Protein AF-A0A2H3DAD9-F1 (afdb_monomer_lite)

Radius of gyration: 34.27 Å; chains: 1; bounding box: 71×20×84 Å

Sequence (157 aa):
MPHNCSRCGATCAGVPSVRPAPDPEIEVLLCTNLPPSETQEAFFRETRRTGKPRLAELETRIADAQAKLDVLLQERDSLIWNLQRCTDVLNPVRRLPSDVLCEIFAHSMTGPENSYSYVGGTKMRSAIISVPCQWKLGKVSMNWRHTALTYPRMWSM

Organism: Armillaria gallica (NCBI:txid47427)

Secondary structure (DSSP, 8-state):
--EE-TTT--EE----SSPPPPPHHHHHHHHH-PPPPHHHHHHHHHHHHHHHHHHHHHHHHHHHHHHHHHHHHHHHHHHHHHHHHHHHHH-GGGG--HHHHHHHHHHHHSSTTTT-----SSSS--------HHHHHTTS-HHHHHHHHT-GGGT--

Foldseek 3Di:
DFDQDPVPRDRPPDDPPDDPPPDVVVVVCVVPVDDDDPVVVVVVVVCVVVVVVVVVVVVVVVVVVVVVVVVVVVVVVVVVVVVVVVCLVPPCVVVDDLVNLLVVLVVCQPDPVQQPFDPDDDDDDPDRPRDGVLVVQLVSDVSSVVSSVVRVVNVPD

pLDDT: mean 79.2, std 17.24, range [37.12, 98.5]

Structure (mmCIF, N/CA/C/O backbone):
data_AF-A0A2H3DAD9-F1
#
_entry.id   AF-A0A2H3DAD9-F1
#
loop_
_atom_site.group_PDB
_atom_site.id
_atom_site.type_symbol
_atom_site.label_atom_id
_atom_site.label_alt_id
_atom_site.label_comp_id
_atom_site.label_asym_id
_atom_site.label_entity_id
_atom_site.label_seq_id
_atom_site.pdbx_PDB_ins_code
_atom_site.Cartn_x
_atom_site.Cartn_y
_atom_site.Cartn_z
_atom_site.occupancy
_atom_site.B_iso_or_equiv
_atom_site.auth_seq_id
_atom_site.auth_comp_id
_atom_site.auth_asym_id
_atom_site.auth_atom_id
_atom_site.pdbx_PDB_model_num
ATOM 1 N N . MET A 1 1 ? -28.437 10.915 10.475 1.00 37.12 1 MET A N 1
ATOM 2 C CA . MET A 1 1 ? -28.117 10.976 9.034 1.00 37.12 1 MET A CA 1
ATOM 3 C C . MET A 1 1 ? -26.733 10.369 8.837 1.00 37.12 1 MET A C 1
ATOM 5 O O . MET A 1 1 ? -25.798 10.875 9.453 1.00 37.12 1 MET A O 1
ATOM 9 N N . PRO A 1 2 ? -26.593 9.252 8.103 1.00 49.62 2 PRO A N 1
ATOM 10 C CA . PRO A 1 2 ? -25.281 8.715 7.749 1.00 49.62 2 PRO A CA 1
ATOM 11 C C . PRO A 1 2 ? -24.520 9.752 6.913 1.00 49.62 2 PRO A C 1
ATOM 13 O O . PRO A 1 2 ? -25.094 10.345 6.003 1.00 49.62 2 PRO A O 1
ATOM 16 N N . HIS A 1 3 ? -23.259 10.009 7.251 1.00 56.91 3 HIS A N 1
ATOM 17 C CA . HIS A 1 3 ? -22.404 10.927 6.503 1.00 56.91 3 HIS A CA 1
ATOM 18 C C . HIS A 1 3 ? -21.357 10.122 5.737 1.00 56.91 3 HIS A C 1
ATOM 20 O O . HIS A 1 3 ? -20.720 9.218 6.282 1.00 56.91 3 HIS A O 1
ATOM 26 N N . ASN A 1 4 ? -21.185 10.444 4.459 1.00 59.03 4 ASN A N 1
ATOM 27 C CA . ASN A 1 4 ? -20.114 9.862 3.666 1.00 59.03 4 ASN A CA 1
ATOM 28 C C . ASN A 1 4 ? -18.799 10.544 4.037 1.00 59.03 4 ASN A C 1
ATOM 30 O O . ASN A 1 4 ? -18.712 11.771 4.089 1.00 59.03 4 ASN A O 1
ATOM 34 N N . CYS A 1 5 ? -17.770 9.742 4.301 1.00 61.62 5 CYS A N 1
ATOM 35 C CA . CYS A 1 5 ? -16.432 10.257 4.539 1.00 61.62 5 CYS A CA 1
ATOM 36 C C . CYS A 1 5 ? -15.894 10.908 3.263 1.00 61.62 5 CYS A C 1
ATOM 38 O O . CYS A 1 5 ? -15.732 10.241 2.242 1.00 61.62 5 CYS A O 1
ATOM 40 N N . SER A 1 6 ? -15.536 12.188 3.332 1.00 70.44 6 SER A N 1
ATOM 41 C CA . SER A 1 6 ? -14.966 12.949 2.213 1.00 70.44 6 SER A CA 1
ATOM 42 C C . SER A 1 6 ? -13.584 12.457 1.762 1.00 70.44 6 SER A C 1
ATOM 44 O O . SER A 1 6 ? -13.099 12.885 0.721 1.00 70.44 6 SER A O 1
ATOM 46 N N . ARG A 1 7 ? -12.951 11.540 2.511 1.00 63.03 7 ARG A N 1
ATOM 47 C CA . ARG A 1 7 ? -11.639 10.963 2.182 1.00 63.03 7 ARG A CA 1
ATOM 48 C C . ARG A 1 7 ? -11.706 9.592 1.505 1.00 63.03 7 ARG A C 1
ATOM 50 O O . ARG A 1 7 ? -10.827 9.286 0.711 1.00 63.03 7 ARG A O 1
ATOM 57 N N . CYS A 1 8 ? -12.701 8.761 1.822 1.00 68.44 8 CYS A N 1
ATOM 58 C CA . CYS A 1 8 ? -12.787 7.392 1.290 1.00 68.44 8 CYS A CA 1
ATOM 59 C C . CYS A 1 8 ? -14.165 7.000 0.736 1.00 68.44 8 CYS A C 1
ATOM 61 O O . CYS A 1 8 ? -14.333 5.868 0.299 1.00 68.44 8 CYS A O 1
ATOM 63 N N . GLY A 1 9 ? -15.163 7.890 0.769 1.00 63.00 9 GLY A N 1
ATOM 64 C CA . GLY A 1 9 ? -16.507 7.643 0.230 1.00 63.00 9 GLY A CA 1
ATOM 65 C C . GLY A 1 9 ? -17.343 6.620 1.006 1.00 63.00 9 GLY A C 1
ATOM 66 O O . GLY A 1 9 ? -18.533 6.483 0.737 1.00 63.00 9 GLY A O 1
ATOM 67 N N . ALA A 1 10 ? -16.758 5.931 1.989 1.00 62.22 10 ALA A N 1
ATOM 68 C CA . ALA A 1 10 ? -17.473 4.988 2.832 1.00 62.22 10 ALA A CA 1
ATOM 69 C C . ALA A 1 10 ? -18.533 5.711 3.671 1.00 62.22 10 ALA A C 1
ATOM 71 O O . ALA A 1 10 ? -18.294 6.800 4.211 1.00 62.22 10 ALA A O 1
ATOM 72 N N . THR A 1 11 ? -19.695 5.075 3.812 1.00 59.97 11 THR A N 1
ATOM 73 C CA . THR A 1 11 ? -20.728 5.488 4.755 1.00 59.97 11 THR A CA 1
ATOM 74 C C . THR A 1 11 ? -20.190 5.258 6.161 1.00 59.97 11 THR A C 1
ATOM 76 O O . THR A 1 11 ? -20.254 4.158 6.710 1.00 59.97 11 THR A O 1
ATOM 79 N N . CYS A 1 12 ? -19.595 6.292 6.745 1.00 54.72 12 CYS A N 1
ATOM 80 C CA . CYS A 1 12 ? -19.189 6.249 8.132 1.00 54.72 12 CYS A CA 1
ATOM 81 C C . CYS A 1 12 ? -20.469 6.360 8.957 1.00 54.72 12 CYS A C 1
ATOM 83 O O . CYS A 1 12 ? -21.019 7.444 9.149 1.00 54.72 12 CYS A O 1
ATOM 85 N N . ALA A 1 13 ? -20.978 5.222 9.435 1.00 52.72 13 ALA A N 1
ATOM 86 C CA . ALA A 1 13 ? -21.865 5.228 10.588 1.00 52.72 13 ALA A CA 1
ATOM 87 C C . ALA A 1 13 ? -21.091 5.945 11.695 1.00 52.72 13 ALA A C 1
ATOM 89 O O . ALA A 1 13 ? -20.073 5.417 12.144 1.00 52.72 13 ALA A O 1
ATOM 90 N N . GLY A 1 14 ? -21.497 7.187 11.988 1.00 50.66 14 GLY A N 1
ATOM 91 C CA . GLY A 1 14 ? -20.712 8.177 12.716 1.00 50.66 14 GLY A CA 1
ATOM 92 C C . GLY A 1 14 ? -19.950 7.562 13.868 1.00 50.66 14 GLY A C 1
ATOM 93 O O . GLY A 1 14 ? -20.540 7.222 14.887 1.00 50.66 14 GLY A O 1
ATOM 94 N N . VAL A 1 15 ? -18.646 7.384 13.671 1.00 50.56 15 VAL A N 1
ATOM 95 C CA . VAL A 1 15 ? -17.742 6.967 14.730 1.00 50.56 15 VAL A CA 1
ATOM 96 C C . VAL A 1 15 ? -17.384 8.261 15.443 1.00 50.56 15 VAL A C 1
ATOM 98 O O . VAL A 1 15 ? -16.720 9.105 14.834 1.00 50.56 15 VAL A O 1
ATOM 101 N N . PRO A 1 16 ? -17.844 8.491 16.683 1.00 50.19 16 PRO A N 1
ATOM 102 C CA . PRO A 1 16 ? -17.370 9.629 17.443 1.00 50.19 16 PRO A CA 1
ATOM 103 C C . PRO A 1 16 ? -15.857 9.453 17.599 1.00 50.19 16 PRO A C 1
ATOM 105 O O . PRO A 1 16 ? -15.396 8.502 18.222 1.00 50.19 16 PRO A O 1
ATOM 108 N N . SER A 1 17 ? -15.078 10.354 16.997 1.00 52.66 17 SER A N 1
ATOM 109 C CA . SER A 1 17 ? -13.608 10.383 17.096 1.00 52.66 17 SER A CA 1
ATOM 110 C C . SER A 1 17 ? -13.118 10.720 18.511 1.00 52.66 17 SER A C 1
ATOM 112 O O . SER A 1 17 ? -11.916 10.763 18.770 1.00 52.66 17 SER A O 1
ATOM 114 N N . VAL A 1 18 ? -14.042 11.000 19.425 1.00 55.03 18 VAL A N 1
ATOM 115 C CA . VAL A 1 18 ? -13.760 11.332 20.810 1.00 55.03 18 VAL A CA 1
ATOM 116 C C . VAL A 1 18 ? -13.782 10.026 21.585 1.00 55.03 18 VAL A C 1
ATOM 118 O O . VAL A 1 18 ? -14.830 9.388 21.681 1.00 55.03 18 VAL A O 1
ATOM 121 N N . ARG A 1 19 ? -12.628 9.623 22.131 1.00 54.72 19 ARG A N 1
ATOM 122 C CA . ARG A 1 19 ? -12.604 8.645 23.223 1.00 54.72 19 ARG A CA 1
ATOM 123 C C . ARG A 1 19 ? -13.565 9.182 24.285 1.00 54.72 19 ARG A C 1
ATOM 125 O O . ARG A 1 19 ? -13.297 10.278 24.782 1.00 54.72 19 ARG A O 1
ATOM 132 N N . PRO A 1 20 ? -14.673 8.495 24.609 1.00 59.62 20 PRO A N 1
ATOM 133 C CA . PRO A 1 20 ? -15.440 8.873 25.781 1.00 59.62 20 PRO A CA 1
ATOM 134 C C . PRO A 1 20 ? -14.454 8.892 26.946 1.00 59.62 20 PRO A C 1
ATOM 136 O O . PRO A 1 20 ? -13.650 7.962 27.073 1.00 59.62 20 PRO A O 1
ATOM 139 N N . ALA A 1 21 ? -14.441 9.975 27.723 1.00 56.34 21 ALA A N 1
ATOM 140 C CA . ALA A 1 21 ? -13.659 9.987 28.948 1.00 56.34 21 ALA A CA 1
ATOM 141 C C . ALA A 1 21 ? -14.055 8.749 29.776 1.00 56.34 21 ALA A C 1
ATOM 143 O O . ALA A 1 21 ? -15.235 8.374 29.741 1.00 56.34 21 ALA A O 1
ATOM 144 N N . PRO A 1 22 ? -13.101 8.093 30.465 1.00 65.00 22 PRO A N 1
ATOM 145 C CA . PRO A 1 22 ? -13.442 7.069 31.440 1.00 65.00 22 PRO A CA 1
ATOM 146 C C . PRO A 1 22 ? -14.527 7.619 32.359 1.00 65.00 22 PRO A C 1
ATOM 148 O O . PRO A 1 22 ? -14.486 8.802 32.709 1.00 65.00 22 PRO A O 1
ATOM 151 N N . ASP A 1 23 ? -15.512 6.788 32.687 1.00 75.94 23 ASP A N 1
ATOM 152 C CA . ASP A 1 23 ? -16.573 7.207 33.590 1.00 75.94 23 ASP A CA 1
ATOM 153 C C . ASP A 1 23 ? -15.918 7.683 34.901 1.00 75.94 23 ASP A C 1
ATOM 155 O O . ASP A 1 23 ? -15.222 6.887 35.544 1.00 75.94 23 ASP A O 1
ATOM 159 N N . PRO A 1 24 ? -16.065 8.967 35.281 1.00 77.44 24 PRO A N 1
ATOM 160 C CA . PRO A 1 24 ? -15.402 9.511 36.461 1.00 77.44 24 PRO A CA 1
ATOM 161 C C . PRO A 1 24 ? -15.778 8.742 37.734 1.00 77.44 24 PRO A C 1
ATOM 163 O O . PRO A 1 24 ? -15.003 8.718 38.686 1.00 77.44 24 PRO A O 1
ATOM 166 N N . GLU A 1 25 ? -16.928 8.068 37.743 1.00 81.06 25 GLU A N 1
ATOM 167 C CA . GLU A 1 25 ? -17.377 7.235 38.852 1.00 81.06 25 GLU A CA 1
ATOM 168 C C . GLU A 1 25 ? -16.561 5.934 38.978 1.00 81.06 25 GLU A C 1
ATOM 170 O O . GLU A 1 25 ? -16.241 5.506 40.089 1.00 81.06 25 GLU A O 1
ATOM 175 N N . ILE A 1 26 ? -16.134 5.346 37.852 1.00 85.44 26 ILE A N 1
ATOM 176 C CA . ILE A 1 26 ? -15.233 4.180 37.840 1.00 85.44 26 ILE A CA 1
ATOM 177 C C . ILE A 1 26 ? -13.866 4.571 38.404 1.00 85.44 26 ILE A C 1
ATOM 179 O O . ILE A 1 26 ? -13.325 3.859 39.249 1.00 85.44 26 ILE A O 1
ATOM 183 N N . GLU A 1 27 ? -13.319 5.709 37.978 1.00 86.94 27 GLU A N 1
ATOM 184 C CA . GLU A 1 27 ? -12.002 6.179 38.427 1.00 86.94 27 GLU A CA 1
ATOM 185 C C . GLU A 1 27 ? -11.963 6.426 39.945 1.00 86.94 27 GLU A C 1
ATOM 187 O O . GLU A 1 27 ? -11.005 6.045 40.623 1.00 86.94 27 GLU A O 1
ATOM 192 N N . VAL A 1 28 ? -13.034 6.987 40.518 1.00 88.19 28 VAL A N 1
ATOM 193 C CA . VAL A 1 28 ? -13.148 7.204 41.972 1.00 88.19 28 VAL A CA 1
ATOM 194 C C . VAL A 1 28 ? -13.184 5.879 42.740 1.00 88.19 28 VAL A C 1
ATOM 196 O O . VAL A 1 28 ? -12.501 5.736 43.760 1.00 88.19 28 VAL A O 1
ATOM 199 N N . LEU A 1 29 ? -13.940 4.887 42.263 1.00 90.62 29 LEU A N 1
ATOM 200 C CA . LEU A 1 29 ? -13.992 3.564 42.896 1.00 90.62 29 LEU A CA 1
ATOM 201 C C . LEU A 1 29 ? -12.634 2.850 42.835 1.00 90.62 29 LEU A C 1
ATOM 203 O O . LEU A 1 29 ? -12.199 2.270 43.832 1.00 90.62 29 LEU A O 1
ATOM 207 N N . LEU A 1 30 ? -11.918 2.965 41.711 1.00 90.00 30 LEU A N 1
ATOM 208 C CA . LEU A 1 30 ? -10.566 2.417 41.558 1.00 90.00 30 LEU A CA 1
ATOM 209 C C . LEU A 1 30 ? -9.555 3.057 42.523 1.00 90.00 30 LEU A C 1
ATOM 211 O O . LEU A 1 30 ? -8.641 2.377 42.987 1.00 90.00 30 LEU A O 1
ATOM 215 N N . CYS A 1 31 ? -9.730 4.334 42.872 1.00 90.25 31 CYS A N 1
ATOM 216 C CA . CYS A 1 31 ? -8.858 5.032 43.822 1.00 90.25 31 CYS A CA 1
ATOM 217 C C . CYS A 1 31 ? -9.185 4.745 45.297 1.00 90.25 31 CYS A C 1
ATOM 219 O O . CYS A 1 31 ? -8.319 4.891 46.158 1.00 90.25 31 CYS A O 1
ATOM 221 N N . THR A 1 32 ? -10.428 4.373 45.611 1.00 91.06 32 THR A N 1
ATOM 222 C CA . THR A 1 32 ? -10.912 4.249 46.999 1.00 91.06 32 THR A CA 1
ATOM 223 C C . THR A 1 32 ? -10.995 2.809 47.500 1.00 91.06 32 THR A C 1
ATOM 225 O O . THR A 1 32 ? -11.073 2.605 48.709 1.00 91.06 32 THR A O 1
ATOM 228 N N . ASN A 1 33 ? -10.957 1.811 46.606 1.00 86.38 33 ASN A N 1
ATOM 229 C CA . ASN A 1 33 ? -11.194 0.391 46.918 1.00 86.38 33 ASN A CA 1
ATOM 230 C C . ASN A 1 33 ? -12.534 0.118 47.636 1.00 86.38 33 ASN A C 1
ATOM 232 O O . ASN A 1 33 ? -12.713 -0.942 48.238 1.00 86.38 33 ASN A O 1
ATOM 236 N N . LEU A 1 34 ? -13.485 1.054 47.585 1.00 93.06 34 LEU A N 1
ATOM 237 C CA . LEU A 1 34 ? -14.832 0.838 48.102 1.00 93.06 34 LEU A CA 1
ATOM 238 C C . LEU A 1 34 ? -15.621 -0.055 47.135 1.00 93.06 34 LEU A C 1
ATOM 240 O O . LEU A 1 34 ? -15.440 0.051 45.918 1.00 93.06 34 LEU A O 1
ATOM 244 N N . PRO A 1 35 ? -16.506 -0.933 47.642 1.00 90.75 35 PRO A N 1
ATOM 245 C CA . PRO A 1 35 ? -17.405 -1.668 46.769 1.00 90.75 35 PRO A CA 1
ATOM 246 C C . PRO A 1 35 ? -18.373 -0.695 46.073 1.00 90.75 35 PRO A C 1
ATOM 248 O O . PRO A 1 35 ? -18.797 0.287 46.692 1.00 90.75 35 PRO A O 1
ATOM 251 N N . PRO A 1 36 ? -18.750 -0.958 44.810 1.00 92.56 36 PRO A N 1
ATOM 252 C CA . PRO A 1 36 ? -19.795 -0.192 44.147 1.00 92.56 36 PRO A CA 1
ATOM 253 C C . PRO A 1 36 ? -21.140 -0.382 44.859 1.00 92.56 36 PRO A C 1
ATOM 255 O O . PRO A 1 36 ? -21.414 -1.438 45.433 1.00 92.56 36 PRO A O 1
ATOM 258 N N . SER A 1 37 ? -22.001 0.629 44.785 1.00 92.44 37 SER A N 1
ATOM 259 C CA . SER A 1 37 ? -23.409 0.495 45.158 1.00 92.44 37 SER A CA 1
ATOM 260 C C . SER A 1 37 ? -24.149 -0.438 44.188 1.00 92.44 37 SER A C 1
ATOM 262 O O . SER A 1 37 ? -23.694 -0.681 43.070 1.00 92.44 37 SER A O 1
ATOM 264 N N . GLU A 1 38 ? -25.335 -0.923 44.567 1.00 94.00 38 GLU A N 1
ATOM 265 C CA . GLU A 1 38 ? -26.149 -1.782 43.689 1.00 94.00 38 GLU A CA 1
ATOM 266 C C . GLU A 1 38 ? -26.491 -1.110 42.347 1.00 94.00 38 GLU A C 1
ATOM 268 O O . GLU A 1 38 ? -26.505 -1.760 41.300 1.00 94.00 38 GLU A O 1
ATOM 273 N N . THR A 1 39 ? -26.729 0.206 42.353 1.00 87.81 39 THR A N 1
ATOM 274 C CA . THR A 1 39 ? -27.029 0.973 41.137 1.00 87.81 39 THR A CA 1
ATOM 275 C C . THR A 1 39 ? -25.805 1.107 40.233 1.00 87.81 39 THR A C 1
ATOM 277 O O . THR A 1 39 ? -25.918 0.899 39.023 1.00 87.81 39 THR A O 1
ATOM 280 N N . GLN A 1 40 ? -24.634 1.385 40.814 1.00 89.94 40 GLN A N 1
ATOM 281 C CA . GLN A 1 40 ? -23.356 1.420 40.099 1.00 89.94 40 GLN A CA 1
ATOM 282 C C . GLN A 1 40 ? -23.031 0.046 39.508 1.00 89.94 40 GLN A C 1
ATOM 284 O O . GLN A 1 40 ? -22.684 -0.073 38.334 1.00 89.94 40 GLN A O 1
ATOM 289 N N . GLU A 1 41 ? -23.214 -1.019 40.286 1.00 92.12 41 GLU A N 1
ATOM 290 C CA . GLU A 1 41 ? -22.962 -2.379 39.831 1.00 92.12 41 GLU A CA 1
ATOM 291 C C . GLU A 1 41 ? -23.870 -2.767 38.653 1.00 92.12 41 GLU A C 1
ATOM 293 O O . GLU A 1 41 ? -23.389 -3.316 37.654 1.00 92.12 41 GLU A O 1
ATOM 298 N N . ALA A 1 42 ? -25.166 -2.448 38.725 1.00 89.88 42 ALA A N 1
ATOM 299 C CA . ALA A 1 42 ? -26.105 -2.677 37.629 1.00 89.88 42 ALA A CA 1
ATOM 300 C C . ALA A 1 42 ? -25.691 -1.914 36.358 1.00 89.88 42 ALA A C 1
ATOM 302 O O . ALA A 1 42 ? -25.653 -2.498 35.269 1.00 89.88 42 ALA A O 1
ATOM 303 N N . PHE A 1 43 ? -25.304 -0.644 36.498 1.00 87.62 43 PHE A N 1
ATOM 304 C CA . PHE A 1 43 ? -24.824 0.180 35.390 1.00 87.62 43 PHE A CA 1
ATOM 305 C C . PHE A 1 43 ? -23.535 -0.375 34.757 1.00 87.62 43 PHE A C 1
ATOM 307 O O . PHE A 1 43 ? -23.451 -0.514 33.533 1.00 87.62 43 PHE A O 1
ATOM 314 N N . PHE A 1 44 ? -22.543 -0.774 35.559 1.00 89.12 44 PHE A N 1
ATOM 315 C CA . PHE A 1 44 ? -21.295 -1.353 35.050 1.00 89.12 44 PHE A CA 1
ATOM 316 C C . PHE A 1 44 ? -21.522 -2.700 34.362 1.00 89.12 44 PHE A C 1
ATOM 318 O O . PHE A 1 44 ? -20.911 -2.989 33.327 1.00 89.12 44 PHE A O 1
ATOM 325 N N . ARG A 1 45 ? -22.428 -3.531 34.894 1.00 91.44 45 ARG A N 1
ATOM 326 C CA . ARG A 1 45 ? -22.812 -4.800 34.261 1.00 91.44 45 ARG A CA 1
ATOM 327 C C . ARG A 1 45 ? -23.456 -4.567 32.899 1.00 91.44 45 ARG A C 1
ATOM 329 O O . ARG A 1 45 ? -23.086 -5.260 31.948 1.00 91.44 45 ARG A O 1
ATOM 336 N N . GLU A 1 46 ? -24.345 -3.585 32.786 1.00 88.25 46 GLU A N 1
ATOM 337 C CA . GLU A 1 46 ? -25.002 -3.234 31.526 1.00 88.25 46 GLU A CA 1
ATOM 338 C C . GLU A 1 46 ? -24.024 -2.632 30.507 1.00 88.25 46 GLU A C 1
ATOM 340 O O . GLU A 1 46 ? -23.988 -3.053 29.347 1.00 88.25 46 GLU A O 1
ATOM 345 N N . THR A 1 47 ? -23.145 -1.731 30.949 1.00 87.75 47 THR A N 1
ATOM 346 C CA . THR A 1 47 ? -22.063 -1.175 30.122 1.00 87.75 47 THR A CA 1
ATOM 347 C C . THR A 1 47 ? -21.160 -2.285 29.582 1.00 87.75 47 THR A C 1
ATOM 349 O O . THR A 1 47 ? -20.859 -2.333 28.389 1.00 87.75 47 THR A O 1
ATOM 352 N N . ARG A 1 48 ? -20.783 -3.258 30.419 1.00 89.38 48 ARG A N 1
ATOM 353 C CA . ARG A 1 48 ? -19.981 -4.411 29.984 1.00 89.38 48 ARG A CA 1
ATOM 354 C C . ARG A 1 48 ? -20.742 -5.320 29.016 1.00 89.38 48 ARG A C 1
ATOM 356 O O . ARG A 1 48 ? -20.141 -5.850 28.079 1.00 89.38 48 ARG A O 1
ATOM 363 N N . ARG A 1 49 ? -22.045 -5.525 29.238 1.00 90.38 49 ARG A N 1
ATOM 364 C CA . ARG A 1 49 ? -22.909 -6.354 28.382 1.00 90.38 49 ARG A CA 1
ATOM 365 C C . ARG A 1 49 ? -23.046 -5.756 26.984 1.00 90.38 49 ARG A C 1
ATOM 367 O O . ARG A 1 49 ? -22.925 -6.483 26.004 1.00 90.38 49 ARG A O 1
ATOM 374 N N . THR A 1 50 ? -23.260 -4.447 26.896 1.00 86.81 50 THR A N 1
ATOM 375 C CA . THR A 1 50 ? -23.451 -3.722 25.628 1.00 86.81 50 THR A CA 1
ATOM 376 C C . THR A 1 50 ? -22.135 -3.378 24.929 1.00 86.81 50 THR A C 1
ATOM 378 O O . THR A 1 50 ? -22.085 -3.339 23.700 1.00 86.81 50 THR A O 1
ATOM 381 N N . GLY A 1 51 ? -21.051 -3.180 25.683 1.00 86.56 51 GLY A N 1
ATOM 382 C CA . GLY A 1 51 ? -19.732 -2.855 25.144 1.00 86.56 51 GLY A CA 1
ATOM 383 C C . GLY A 1 51 ? -19.072 -4.014 24.396 1.00 86.56 51 GLY A C 1
ATOM 384 O O . GLY A 1 51 ? -18.481 -3.797 23.342 1.00 86.56 51 GLY A O 1
ATOM 385 N N . LYS A 1 52 ? -19.211 -5.254 24.888 1.00 88.38 52 LYS A N 1
ATOM 386 C CA . LYS A 1 52 ? -18.572 -6.435 24.274 1.00 88.38 52 LYS A CA 1
ATOM 387 C C . LYS A 1 52 ? -18.972 -6.658 22.802 1.00 88.38 52 LYS A C 1
ATOM 389 O O . L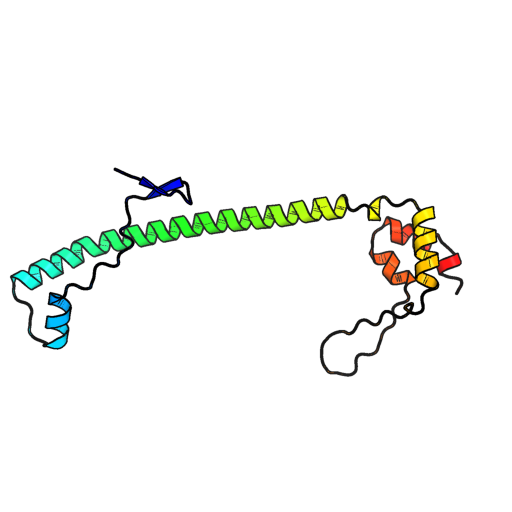YS A 1 52 ? -18.067 -6.787 21.980 1.00 88.38 52 LYS A O 1
ATOM 394 N N . PRO A 1 53 ? -20.268 -6.665 22.428 1.00 89.19 53 PRO A N 1
ATOM 395 C CA . PRO A 1 53 ? -20.671 -6.790 21.027 1.00 89.19 53 PRO A CA 1
ATOM 396 C C . PRO A 1 53 ? -20.172 -5.636 20.155 1.00 89.19 53 PRO A C 1
ATOM 398 O O . PRO A 1 53 ? -19.697 -5.873 19.049 1.00 89.19 53 PRO A O 1
ATOM 401 N N . ARG A 1 54 ? -20.220 -4.395 20.664 1.00 88.00 54 ARG A N 1
ATOM 402 C CA . ARG A 1 54 ? -19.741 -3.216 19.921 1.00 88.00 54 ARG A CA 1
ATOM 403 C C . ARG A 1 54 ? -18.236 -3.283 19.660 1.00 88.00 54 ARG A C 1
ATOM 405 O O . ARG A 1 54 ? -17.801 -2.908 18.578 1.00 88.00 54 ARG A O 1
ATOM 412 N N . LEU A 1 55 ? -17.448 -3.778 20.618 1.00 89.19 55 LEU A N 1
ATOM 413 C CA . LEU A 1 55 ? -16.015 -4.004 20.422 1.00 89.19 55 LEU A CA 1
ATOM 414 C C . LEU A 1 55 ? -15.763 -5.056 19.334 1.00 89.19 55 LEU A C 1
ATOM 416 O O . LEU A 1 55 ? -14.970 -4.810 18.435 1.00 89.19 55 LEU A O 1
ATOM 420 N N . ALA A 1 56 ? -16.474 -6.185 19.366 1.00 91.75 56 ALA A N 1
ATOM 421 C CA . ALA A 1 56 ? -16.337 -7.226 18.344 1.00 91.75 56 ALA A CA 1
ATOM 422 C C . ALA A 1 56 ? -16.719 -6.728 16.935 1.00 91.75 56 ALA A C 1
ATOM 424 O O . ALA A 1 56 ? -16.049 -7.049 15.952 1.00 91.75 56 ALA A O 1
ATOM 425 N N . GLU A 1 57 ? -17.765 -5.904 16.833 1.00 88.31 57 GLU A N 1
ATOM 426 C CA . GLU A 1 57 ? -18.152 -5.249 15.580 1.00 88.31 57 GLU A CA 1
ATOM 427 C C . GLU A 1 57 ? -17.049 -4.304 15.074 1.00 88.31 57 GLU A C 1
ATOM 429 O O . GLU A 1 57 ? -16.725 -4.309 13.886 1.00 88.31 57 GLU A O 1
ATOM 434 N N . LEU A 1 58 ? -16.443 -3.512 15.967 1.00 89.88 58 LEU A N 1
ATOM 435 C CA . LEU A 1 58 ? -15.335 -2.623 15.614 1.00 89.88 58 LEU A CA 1
ATOM 436 C C . LEU A 1 58 ? -14.114 -3.401 15.121 1.00 89.88 58 LEU A C 1
ATOM 438 O O . LEU A 1 58 ? -13.577 -3.046 14.076 1.00 89.88 58 LEU A O 1
ATOM 442 N N . GLU A 1 59 ? -13.717 -4.469 15.810 1.00 95.25 59 GLU A N 1
ATOM 4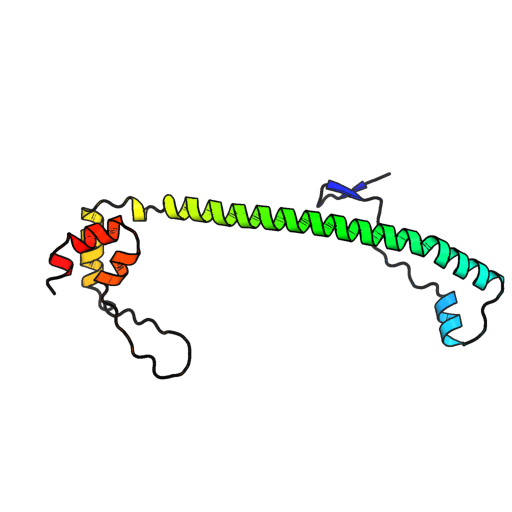43 C CA . GLU A 1 59 ? -12.602 -5.326 15.385 1.00 95.25 59 GLU A CA 1
ATOM 444 C C . GLU A 1 59 ? -12.862 -5.958 14.011 1.00 95.25 59 GLU A C 1
ATOM 446 O O . GLU A 1 59 ? -11.987 -5.954 13.147 1.00 95.25 59 GLU A O 1
ATOM 451 N N . THR A 1 60 ? -14.094 -6.407 13.751 1.00 93.62 60 THR A N 1
ATOM 452 C CA . THR A 1 60 ? -14.485 -6.940 12.433 1.00 93.62 60 THR A CA 1
ATOM 453 C C . THR A 1 60 ? -14.340 -5.876 11.344 1.00 93.62 60 THR A C 1
ATOM 455 O O . THR A 1 60 ? -13.733 -6.112 10.303 1.00 93.62 60 THR A O 1
ATOM 458 N N . ARG A 1 61 ? -14.834 -4.659 11.600 1.00 91.44 61 ARG A N 1
ATOM 459 C CA . ARG A 1 61 ? -14.719 -3.538 10.655 1.00 91.44 61 ARG A CA 1
ATOM 460 C C . ARG A 1 61 ? -13.269 -3.114 10.421 1.00 91.44 61 ARG A C 1
ATOM 462 O O . ARG A 1 61 ? -12.944 -2.685 9.314 1.00 91.44 61 ARG A O 1
ATOM 469 N N . ILE A 1 62 ? -12.418 -3.196 11.445 1.00 93.44 62 ILE A N 1
ATOM 470 C CA . ILE A 1 62 ? -10.979 -2.935 11.330 1.00 93.44 62 ILE A CA 1
ATOM 471 C C . ILE A 1 62 ? -10.335 -3.991 10.431 1.00 93.44 62 ILE A C 1
ATOM 473 O O . ILE A 1 62 ? -9.651 -3.616 9.479 1.00 93.44 62 ILE A O 1
ATOM 477 N N . ALA A 1 63 ? -10.605 -5.275 10.674 1.00 95.12 63 ALA A N 1
ATOM 478 C CA . ALA A 1 63 ? -10.081 -6.370 9.863 1.00 95.12 63 ALA A CA 1
ATOM 479 C C . ALA A 1 63 ? -10.506 -6.248 8.388 1.00 95.12 63 ALA A C 1
ATOM 481 O O . ALA A 1 63 ? -9.668 -6.330 7.490 1.00 95.12 63 ALA A O 1
ATOM 482 N N . ASP A 1 64 ? -11.780 -5.944 8.125 1.00 92.00 64 ASP A N 1
ATOM 483 C CA . ASP A 1 64 ? -12.289 -5.728 6.765 1.00 92.00 64 ASP A CA 1
ATOM 484 C C . ASP A 1 64 ? -11.608 -4.543 6.065 1.00 92.00 64 ASP A C 1
ATOM 486 O O . ASP A 1 64 ? -11.318 -4.588 4.866 1.00 92.00 64 ASP A O 1
ATOM 490 N N . ALA A 1 65 ? -11.370 -3.449 6.796 1.00 92.69 65 ALA A N 1
ATOM 491 C CA . ALA A 1 65 ? -10.694 -2.275 6.257 1.00 92.69 65 ALA A CA 1
ATOM 492 C C . ALA A 1 65 ? -9.214 -2.555 5.957 1.00 92.69 65 ALA A C 1
ATOM 494 O O . ALA A 1 65 ? -8.714 -2.100 4.928 1.00 92.69 65 ALA A O 1
ATOM 495 N N . GLN A 1 66 ? -8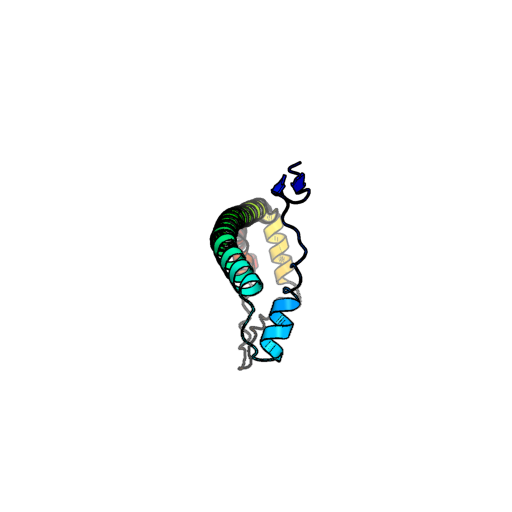.536 -3.317 6.818 1.00 96.88 66 GLN A N 1
ATOM 496 C CA . GLN A 1 66 ? -7.155 -3.757 6.607 1.00 96.88 66 GLN A CA 1
ATOM 497 C C . GLN A 1 66 ? -7.047 -4.659 5.375 1.00 96.88 66 GLN A C 1
ATOM 499 O O . GLN A 1 66 ? -6.251 -4.368 4.490 1.00 96.88 66 GLN A O 1
ATOM 504 N N . ALA A 1 67 ? -7.925 -5.655 5.238 1.00 95.00 67 ALA A N 1
ATOM 505 C CA . ALA A 1 67 ? -7.934 -6.538 4.072 1.00 95.00 67 ALA A CA 1
ATOM 506 C C . ALA A 1 67 ? -8.136 -5.766 2.755 1.00 95.00 67 ALA A C 1
ATOM 508 O O . ALA A 1 67 ? -7.448 -6.012 1.764 1.00 95.00 67 ALA A O 1
ATOM 509 N N . LYS A 1 68 ? -9.048 -4.784 2.739 1.00 95.44 68 LYS A N 1
ATOM 510 C CA . LYS A 1 68 ? -9.244 -3.905 1.573 1.00 95.44 68 LYS A CA 1
ATOM 511 C C . LYS A 1 68 ? -8.012 -3.054 1.277 1.00 95.44 68 LYS A C 1
ATOM 513 O O . LYS A 1 68 ? -7.678 -2.859 0.111 1.00 95.44 68 LYS A O 1
ATOM 518 N N . LEU A 1 69 ? -7.358 -2.531 2.313 1.00 97.06 69 LEU A N 1
ATOM 519 C CA . LEU A 1 69 ? -6.131 -1.759 2.155 1.00 97.06 69 LEU A CA 1
ATOM 520 C C . LEU A 1 69 ? -5.018 -2.618 1.544 1.00 97.06 69 LEU A C 1
ATOM 522 O O . LEU A 1 69 ? -4.373 -2.165 0.604 1.00 97.06 69 LEU A O 1
ATOM 526 N N . ASP A 1 70 ? -4.841 -3.850 2.015 1.00 97.56 70 ASP A N 1
ATOM 527 C CA . ASP A 1 70 ? -3.802 -4.759 1.523 1.00 97.56 70 ASP A CA 1
ATOM 528 C C . ASP A 1 70 ? -3.974 -5.080 0.032 1.00 97.56 70 ASP A C 1
ATOM 530 O O . ASP A 1 70 ? -3.008 -5.004 -0.730 1.00 97.56 70 ASP A O 1
ATOM 534 N N . VAL A 1 71 ? -5.211 -5.336 -0.414 1.00 97.44 71 VAL A N 1
ATOM 535 C CA . VAL A 1 71 ? -5.520 -5.538 -1.843 1.00 97.44 71 VAL A CA 1
ATOM 536 C C . VAL A 1 71 ? -5.141 -4.305 -2.668 1.00 97.44 71 VAL A C 1
ATOM 538 O O . VAL A 1 71 ? -4.453 -4.425 -3.681 1.00 97.44 71 VAL A O 1
ATOM 541 N N . LEU A 1 72 ? -5.522 -3.106 -2.218 1.00 98.06 72 LEU A N 1
ATOM 542 C CA . LEU A 1 72 ? -5.201 -1.860 -2.925 1.00 98.06 72 LEU A CA 1
ATOM 543 C C . LEU A 1 72 ? -3.691 -1.585 -2.977 1.00 98.06 72 LEU A C 1
ATOM 545 O O . LEU A 1 72 ? -3.188 -1.072 -3.978 1.00 98.06 72 LEU A O 1
ATOM 549 N N . LEU A 1 73 ? -2.953 -1.918 -1.915 1.00 98.38 73 LEU A N 1
ATOM 550 C CA . LEU A 1 73 ? -1.494 -1.805 -1.894 1.00 98.38 73 LEU A CA 1
ATOM 551 C C . LEU A 1 73 ? -0.856 -2.759 -2.910 1.00 98.38 73 LEU A C 1
ATOM 553 O O . LEU A 1 73 ? 0.016 -2.339 -3.671 1.00 98.38 73 LEU A O 1
ATOM 557 N N . GLN A 1 74 ? -1.333 -4.003 -2.984 1.00 98.31 74 GLN A N 1
ATOM 558 C CA . GLN A 1 74 ? -0.853 -4.982 -3.957 1.00 98.31 74 GLN A CA 1
ATOM 559 C C . GLN A 1 74 ? -1.137 -4.550 -5.405 1.00 98.31 74 GLN A C 1
ATOM 561 O O . GLN A 1 74 ? -0.265 -4.673 -6.274 1.00 98.31 74 GLN A O 1
ATOM 566 N N . GLU A 1 75 ? -2.331 -4.020 -5.677 1.00 98.31 75 GLU A N 1
ATOM 567 C CA . GLU A 1 75 ? -2.687 -3.477 -6.992 1.00 98.31 75 GLU A CA 1
ATOM 568 C C . GLU A 1 75 ? -1.796 -2.291 -7.371 1.00 98.31 75 GLU A C 1
ATOM 570 O O . GLU A 1 75 ? -1.242 -2.258 -8.475 1.00 98.31 75 GLU A O 1
ATOM 575 N N . ARG A 1 76 ? -1.592 -1.345 -6.445 1.00 98.44 76 ARG A N 1
ATOM 576 C CA . ARG A 1 76 ? -0.689 -0.204 -6.640 1.00 98.44 76 ARG A CA 1
ATOM 577 C C . ARG A 1 76 ? 0.719 -0.672 -6.995 1.00 98.44 76 ARG A C 1
ATOM 579 O O . ARG A 1 76 ? 1.293 -0.179 -7.964 1.00 98.44 76 ARG A O 1
ATOM 586 N N . ASP A 1 77 ? 1.275 -1.605 -6.232 1.00 98.44 77 ASP A N 1
ATOM 587 C CA . ASP A 1 77 ? 2.652 -2.066 -6.426 1.00 98.44 77 ASP A CA 1
ATOM 588 C C . ASP A 1 77 ? 2.809 -2.794 -7.768 1.00 98.44 77 ASP A C 1
ATOM 590 O O . ASP A 1 77 ? 3.779 -2.572 -8.498 1.00 98.44 77 ASP A O 1
ATOM 594 N N . SER A 1 78 ? 1.799 -3.578 -8.154 1.00 98.31 78 SER A N 1
ATOM 595 C CA . SER A 1 78 ? 1.737 -4.233 -9.465 1.00 98.31 78 SER A CA 1
ATOM 596 C C . SER A 1 78 ? 1.683 -3.219 -10.614 1.00 98.31 78 SER A C 1
ATOM 598 O O . SER A 1 78 ? 2.363 -3.383 -11.630 1.00 98.31 78 SER A O 1
ATOM 600 N N . LEU A 1 79 ? 0.907 -2.142 -10.461 1.00 98.50 79 LEU A N 1
ATOM 601 C CA . LEU A 1 79 ? 0.826 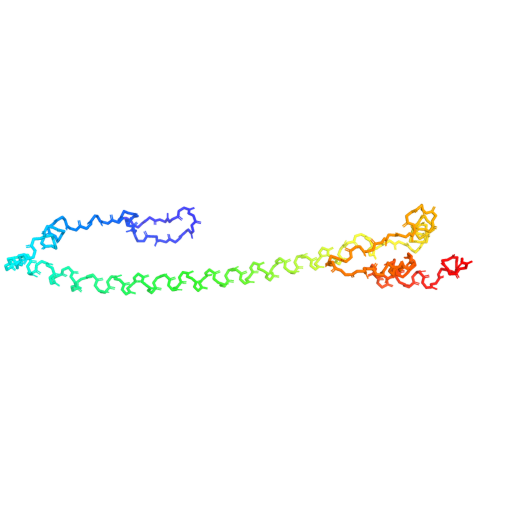-1.065 -11.449 1.00 98.50 79 LEU A CA 1
ATOM 602 C C . LEU A 1 79 ? 2.139 -0.292 -11.566 1.00 98.50 79 LEU A C 1
ATOM 604 O O . LEU A 1 79 ? 2.605 -0.073 -12.683 1.00 98.50 79 LEU A O 1
ATOM 608 N N . ILE A 1 80 ? 2.764 0.074 -10.444 1.00 98.31 80 ILE A N 1
ATOM 609 C CA . ILE A 1 80 ? 4.077 0.736 -10.434 1.00 98.31 80 ILE A CA 1
ATOM 610 C C . ILE A 1 80 ? 5.099 -0.121 -11.184 1.00 98.31 80 ILE A C 1
ATOM 612 O O . ILE A 1 80 ? 5.803 0.381 -12.062 1.00 98.31 80 ILE A O 1
ATOM 616 N N . TRP A 1 81 ? 5.141 -1.423 -10.893 1.00 97.69 81 TRP A N 1
ATOM 617 C CA . TRP A 1 81 ? 6.043 -2.352 -11.565 1.00 97.69 81 TRP A CA 1
ATOM 618 C C . TRP A 1 81 ? 5.794 -2.411 -13.080 1.00 97.69 81 TRP A C 1
ATOM 620 O O . TRP A 1 81 ? 6.733 -2.295 -13.871 1.00 97.69 81 TRP A O 1
ATOM 630 N N . ASN A 1 82 ? 4.534 -2.527 -13.509 1.00 98.06 82 ASN A N 1
ATOM 631 C CA . ASN A 1 82 ? 4.176 -2.566 -14.930 1.00 98.06 82 ASN A CA 1
ATOM 632 C C . ASN A 1 82 ? 4.515 -1.260 -15.661 1.00 98.06 82 ASN A C 1
ATOM 634 O O . ASN A 1 82 ? 5.066 -1.292 -16.765 1.00 98.06 82 ASN A O 1
ATOM 638 N N . LEU A 1 83 ? 4.224 -0.112 -15.047 1.00 97.94 83 LEU A N 1
ATOM 639 C CA . LEU A 1 83 ? 4.537 1.200 -15.611 1.00 97.94 83 LEU A CA 1
ATOM 640 C C . LEU A 1 83 ? 6.045 1.401 -15.750 1.00 97.94 83 LEU A C 1
ATOM 642 O O . LEU A 1 83 ? 6.499 1.867 -16.796 1.00 97.94 83 LEU A O 1
ATOM 646 N N . GLN A 1 84 ? 6.833 0.987 -14.754 1.00 96.88 84 GLN A N 1
ATOM 647 C CA . GLN A 1 84 ? 8.289 1.049 -14.846 1.00 96.88 84 GLN A CA 1
ATOM 648 C C . GLN A 1 84 ? 8.803 0.225 -16.030 1.00 96.88 84 GLN A C 1
ATOM 650 O O . GLN A 1 84 ? 9.627 0.704 -16.802 1.00 96.88 84 GLN A O 1
ATOM 655 N N . ARG A 1 85 ? 8.263 -0.977 -16.252 1.00 94.50 85 ARG A N 1
ATOM 656 C CA . ARG A 1 85 ? 8.651 -1.807 -17.404 1.00 94.50 85 ARG A CA 1
ATOM 657 C C . ARG A 1 85 ? 8.285 -1.182 -18.740 1.00 94.50 85 ARG A C 1
ATOM 659 O O . ARG A 1 85 ? 9.065 -1.283 -19.686 1.00 94.50 85 ARG A O 1
ATOM 666 N N . CYS A 1 86 ? 7.120 -0.545 -18.829 1.00 95.75 86 CYS A N 1
ATOM 667 C CA . CYS A 1 86 ? 6.737 0.197 -20.027 1.00 95.75 86 CYS A CA 1
ATOM 668 C C . CYS A 1 86 ? 7.733 1.332 -20.287 1.00 95.75 86 CYS A C 1
ATOM 670 O O . CYS A 1 86 ? 8.241 1.449 -21.401 1.00 95.75 86 CYS A O 1
ATOM 672 N N . THR A 1 87 ? 8.090 2.096 -19.252 1.00 93.12 87 THR A N 1
ATOM 673 C CA . THR A 1 87 ? 9.117 3.146 -19.322 1.00 93.12 87 THR A CA 1
ATOM 674 C C . THR A 1 87 ? 10.470 2.588 -19.768 1.00 93.12 87 THR A C 1
ATOM 676 O O . THR A 1 87 ? 11.093 3.138 -20.675 1.00 93.12 87 THR A O 1
ATOM 679 N N . ASP A 1 88 ? 10.906 1.458 -19.209 1.00 88.69 88 ASP A N 1
ATOM 680 C CA . ASP A 1 88 ? 12.174 0.817 -19.568 1.00 88.69 88 ASP A CA 1
ATOM 681 C C . ASP A 1 88 ? 12.195 0.359 -21.034 1.00 88.69 88 ASP A C 1
ATOM 683 O O . ASP A 1 88 ? 13.226 0.446 -21.703 1.00 88.69 88 ASP A O 1
ATOM 687 N N . VAL A 1 89 ? 11.066 -0.144 -21.548 1.00 89.19 89 VAL A N 1
ATOM 688 C CA . VAL A 1 89 ? 10.923 -0.568 -22.950 1.00 89.19 89 VAL A CA 1
ATOM 689 C C . VAL A 1 89 ? 10.880 0.617 -23.903 1.00 89.19 89 VAL A C 1
ATOM 691 O O . VAL A 1 89 ? 11.521 0.565 -24.953 1.00 89.19 89 VAL A O 1
ATOM 694 N N . LEU A 1 90 ? 10.178 1.681 -23.527 1.00 90.25 90 LEU A N 1
ATOM 695 C CA . LEU A 1 90 ? 10.061 2.906 -24.314 1.00 90.25 90 LEU A CA 1
ATOM 696 C C . LEU A 1 90 ? 11.281 3.826 -24.180 1.00 90.25 90 LEU A C 1
ATOM 698 O O . LEU A 1 90 ? 11.323 4.874 -24.824 1.00 90.25 90 LEU A O 1
ATOM 702 N N . ASN A 1 91 ? 12.278 3.436 -23.382 1.00 87.94 91 ASN A N 1
ATOM 703 C CA . ASN A 1 91 ? 13.471 4.232 -23.159 1.00 87.94 91 ASN A CA 1
ATOM 704 C C . ASN A 1 91 ? 14.175 4.544 -24.501 1.00 87.94 91 ASN A C 1
ATOM 706 O O . ASN A 1 91 ? 14.531 3.613 -25.237 1.00 87.94 91 ASN A O 1
ATOM 710 N N . PRO A 1 92 ? 14.415 5.830 -24.827 1.00 85.12 92 PRO A N 1
ATOM 711 C CA . PRO A 1 92 ? 14.970 6.246 -26.117 1.00 85.12 92 PRO A CA 1
ATOM 712 C C . PRO A 1 92 ? 16.332 5.613 -26.422 1.00 85.12 92 PRO A C 1
ATOM 714 O O . PRO A 1 92 ? 16.631 5.350 -27.586 1.00 85.12 92 PRO A O 1
ATOM 717 N N . VAL A 1 93 ? 17.118 5.263 -25.396 1.00 86.38 93 VAL A N 1
ATOM 718 C CA . VAL A 1 93 ? 18.407 4.562 -25.540 1.00 86.38 93 VAL A CA 1
ATOM 719 C C . VAL A 1 93 ? 18.289 3.244 -26.317 1.00 86.38 93 VAL A C 1
ATOM 721 O O . VAL A 1 93 ? 19.253 2.819 -26.958 1.00 86.38 93 VAL A O 1
ATOM 724 N N . ARG A 1 94 ? 17.113 2.599 -26.303 1.00 84.31 94 ARG A N 1
ATOM 725 C CA . ARG A 1 94 ? 16.847 1.352 -27.041 1.00 84.31 94 ARG A CA 1
ATOM 726 C C . ARG A 1 94 ? 16.591 1.561 -28.534 1.00 84.31 94 ARG A C 1
ATOM 728 O O . ARG A 1 94 ? 16.631 0.585 -29.276 1.00 84.31 94 ARG A O 1
ATOM 735 N N . ARG A 1 95 ? 16.331 2.797 -28.971 1.00 85.25 95 ARG A N 1
ATOM 736 C CA . ARG A 1 95 ? 15.999 3.149 -30.365 1.00 85.25 95 ARG A CA 1
ATOM 737 C C . ARG A 1 95 ? 17.123 3.909 -31.068 1.00 85.25 95 ARG A C 1
ATOM 739 O O . ARG A 1 95 ? 16.927 4.363 -32.189 1.00 85.25 95 ARG A O 1
ATOM 746 N N . LEU A 1 96 ? 18.276 4.058 -30.416 1.00 90.00 96 LEU A N 1
ATOM 747 C CA . LEU A 1 96 ? 19.432 4.718 -31.009 1.00 90.00 96 LEU A CA 1
ATOM 748 C C . LEU A 1 96 ? 19.966 3.901 -32.202 1.00 90.00 96 LEU A C 1
ATOM 750 O O . LEU A 1 96 ? 20.218 2.700 -32.044 1.00 90.00 96 LEU A O 1
ATOM 754 N N . PRO A 1 97 ? 20.147 4.540 -33.370 1.00 91.06 97 PRO A N 1
ATOM 755 C CA . PRO A 1 97 ? 20.837 3.958 -34.515 1.00 91.06 97 PRO A CA 1
ATOM 756 C C . PRO A 1 97 ? 22.273 3.522 -34.188 1.00 91.06 97 PRO A C 1
ATOM 758 O O . PRO A 1 97 ? 22.911 4.058 -33.281 1.00 91.06 97 PRO A O 1
ATOM 761 N N . SER A 1 98 ? 22.794 2.533 -34.918 1.00 89.12 98 SER A N 1
ATOM 762 C CA . SER A 1 98 ? 24.116 1.952 -34.647 1.00 89.12 98 SER A CA 1
ATOM 763 C C . SER A 1 98 ? 25.269 2.938 -34.834 1.00 89.12 98 SER A C 1
ATOM 765 O O . SER A 1 98 ? 26.233 2.879 -34.083 1.00 89.12 98 SER A O 1
ATOM 767 N N . ASP A 1 99 ? 25.172 3.848 -35.798 1.00 90.81 99 ASP A N 1
ATOM 768 C CA . ASP A 1 99 ? 26.124 4.941 -36.023 1.00 90.81 99 ASP A CA 1
ATOM 769 C C . ASP A 1 99 ? 26.177 5.897 -34.823 1.00 90.81 99 ASP A C 1
ATOM 771 O O . ASP A 1 99 ? 27.257 6.155 -34.297 1.00 90.81 99 ASP A O 1
ATOM 775 N N . VAL A 1 100 ? 25.019 6.316 -34.300 1.00 92.31 100 VAL A N 1
ATOM 776 C CA . VAL A 1 100 ? 24.942 7.143 -33.081 1.00 92.31 100 VAL A CA 1
ATOM 777 C C . VAL A 1 100 ? 25.547 6.414 -31.877 1.00 92.31 100 VAL A C 1
ATOM 779 O O . VAL A 1 100 ? 26.256 7.015 -31.072 1.00 92.31 100 VAL A O 1
ATOM 782 N N . LEU A 1 101 ? 25.312 5.104 -31.755 1.00 91.06 101 LEU A N 1
ATOM 783 C CA . LEU A 1 101 ? 25.936 4.283 -30.714 1.00 91.06 101 LEU A CA 1
ATOM 784 C C . LEU A 1 101 ? 27.459 4.211 -30.863 1.00 91.06 101 LEU A C 1
ATOM 786 O O . LEU A 1 101 ? 28.162 4.338 -29.864 1.00 91.06 101 LEU A O 1
ATOM 790 N N . CYS A 1 102 ? 27.975 4.050 -32.083 1.00 89.81 102 CYS A N 1
ATOM 791 C CA . CYS A 1 102 ? 29.413 4.054 -32.353 1.00 89.81 102 CYS A CA 1
ATOM 792 C C . CYS A 1 102 ? 30.074 5.389 -31.973 1.00 89.81 102 CYS A C 1
ATOM 794 O O . CYS A 1 102 ? 31.164 5.371 -31.398 1.00 89.81 102 CYS A O 1
ATOM 796 N N . GLU A 1 103 ? 29.413 6.523 -32.222 1.00 90.75 103 GLU A N 1
ATOM 797 C CA . GLU A 1 103 ? 29.893 7.844 -31.789 1.00 90.75 103 GLU A CA 1
ATOM 798 C C . GLU A 1 103 ? 29.906 7.968 -30.259 1.00 90.75 103 GLU A C 1
ATOM 800 O O . GLU A 1 103 ? 30.916 8.355 -29.668 1.00 90.75 103 GLU A O 1
ATOM 805 N N . ILE A 1 104 ? 28.831 7.540 -29.582 1.00 88.25 104 ILE A N 1
ATOM 806 C CA . ILE A 1 104 ? 28.785 7.481 -28.109 1.00 88.25 104 ILE A CA 1
ATOM 807 C C . ILE A 1 104 ? 29.940 6.630 -27.571 1.00 88.25 104 ILE A C 1
ATOM 809 O O . ILE A 1 104 ? 30.603 7.016 -26.606 1.00 88.25 104 ILE A O 1
ATOM 813 N N . PHE A 1 105 ? 30.204 5.480 -28.191 1.00 88.31 105 PHE A N 1
ATOM 814 C CA . PHE A 1 105 ? 31.297 4.594 -27.809 1.00 88.31 105 PHE A CA 1
ATOM 815 C C . PHE A 1 105 ? 32.662 5.254 -27.994 1.00 88.31 105 PHE A C 1
ATOM 817 O O . PHE A 1 105 ? 33.484 5.182 -27.085 1.00 88.31 105 PHE A O 1
ATOM 824 N N . ALA A 1 106 ? 32.893 5.921 -29.128 1.00 85.75 106 ALA A N 1
ATOM 825 C CA . ALA A 1 106 ? 34.132 6.643 -29.399 1.00 85.75 106 ALA A CA 1
ATOM 826 C C . ALA A 1 106 ? 34.394 7.725 -28.340 1.00 85.75 106 ALA A C 1
ATOM 828 O O . ALA A 1 106 ? 35.468 7.742 -27.743 1.00 85.75 106 ALA A O 1
ATOM 829 N N . HIS A 1 107 ? 33.391 8.544 -28.018 1.00 82.94 107 HIS A N 1
ATOM 830 C CA . HIS A 1 107 ? 33.506 9.566 -26.975 1.00 82.94 107 HIS A CA 1
ATOM 831 C C . HIS A 1 107 ? 33.719 8.976 -25.574 1.00 82.94 107 HIS A C 1
ATOM 833 O O . HIS A 1 107 ? 34.523 9.491 -24.795 1.00 82.94 107 HIS A O 1
ATOM 839 N N . SER A 1 108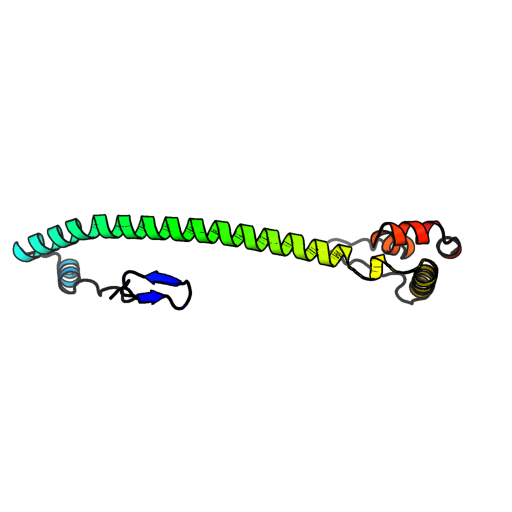 ? 33.050 7.861 -25.266 1.00 78.38 108 SER A N 1
ATOM 840 C CA . SER A 1 108 ? 33.179 7.150 -23.983 1.00 78.38 108 SER A CA 1
ATOM 841 C C . SER A 1 108 ? 34.546 6.482 -23.786 1.00 78.38 108 SER A C 1
ATOM 843 O O . SER A 1 108 ? 34.849 6.026 -22.687 1.00 78.38 108 SER A O 1
ATOM 845 N N . MET A 1 109 ? 35.346 6.376 -24.849 1.00 75.12 109 MET A N 1
ATOM 846 C CA . MET A 1 109 ? 36.700 5.818 -24.840 1.00 75.12 109 MET A CA 1
ATOM 847 C C . MET A 1 109 ? 37.795 6.890 -24.777 1.00 75.12 109 MET A C 1
ATOM 849 O O . MET A 1 109 ? 38.953 6.556 -24.545 1.00 75.12 109 MET A O 1
ATOM 853 N N . THR A 1 110 ? 37.466 8.169 -24.969 1.00 69.19 110 THR A N 1
ATOM 854 C CA . THR A 1 110 ? 38.440 9.278 -24.983 1.00 69.19 110 THR A CA 1
ATOM 855 C C . THR A 1 110 ? 38.455 10.112 -23.698 1.00 69.19 110 THR A C 1
ATOM 857 O O . THR A 1 110 ? 39.210 11.077 -23.603 1.00 69.19 110 THR A O 1
ATOM 860 N N . GLY A 1 111 ? 37.614 9.784 -22.714 1.00 60.72 111 GLY A N 1
ATOM 861 C CA . GLY A 1 111 ? 37.475 10.571 -21.491 1.00 60.72 111 GLY A CA 1
ATOM 862 C C . GLY A 1 111 ? 38.590 10.306 -20.465 1.00 60.72 111 GLY A C 1
ATOM 863 O O . GLY A 1 111 ? 39.042 9.170 -20.324 1.00 60.72 111 GLY A O 1
ATOM 864 N N . PRO A 1 112 ? 38.993 11.305 -19.656 1.00 55.12 112 PRO A N 1
ATOM 865 C CA . PRO A 1 112 ? 39.891 11.088 -18.512 1.00 55.12 112 PRO A CA 1
ATOM 866 C C . PRO A 1 112 ? 39.297 10.131 -17.451 1.00 55.12 112 PRO A C 1
ATOM 868 O O . PRO A 1 112 ? 40.021 9.632 -16.594 1.00 55.12 112 PRO A O 1
ATOM 871 N N . GLU A 1 113 ? 37.994 9.833 -17.540 1.00 52.75 113 GLU A N 1
ATOM 872 C CA . GLU A 1 113 ? 37.218 8.940 -16.668 1.00 52.75 113 GLU A CA 1
ATOM 873 C C . GLU A 1 113 ? 37.025 7.516 -17.234 1.00 52.75 113 GLU A C 1
ATOM 875 O O . GLU A 1 113 ? 36.145 6.771 -16.797 1.00 52.75 113 GLU A O 1
ATOM 880 N N . ASN A 1 114 ? 37.871 7.067 -18.170 1.00 51.81 114 ASN A N 1
ATOM 881 C CA . ASN A 1 114 ? 37.870 5.674 -18.655 1.00 51.81 114 ASN A CA 1
ATOM 882 C C . ASN A 1 114 ? 38.056 4.622 -17.528 1.00 51.81 114 ASN A C 1
ATOM 884 O O . ASN A 1 114 ? 37.880 3.422 -17.751 1.00 51.81 114 ASN A O 1
ATOM 888 N N . SER A 1 115 ? 38.360 5.069 -16.305 1.00 50.66 115 SER A N 1
ATOM 889 C CA . SER A 1 115 ? 38.386 4.309 -15.058 1.00 50.66 115 SER A CA 1
ATOM 890 C C . SER A 1 115 ? 37.317 4.774 -14.050 1.00 50.66 115 SER A C 1
ATOM 892 O O . SER A 1 115 ? 37.634 5.102 -12.911 1.00 50.66 115 SER A O 1
ATOM 894 N N . TYR A 1 116 ? 36.021 4.762 -14.394 1.00 50.91 116 TYR A N 1
ATOM 895 C CA . TYR A 1 116 ? 34.988 4.870 -13.347 1.00 50.91 116 TYR A CA 1
ATOM 896 C C . TYR A 1 116 ? 35.115 3.692 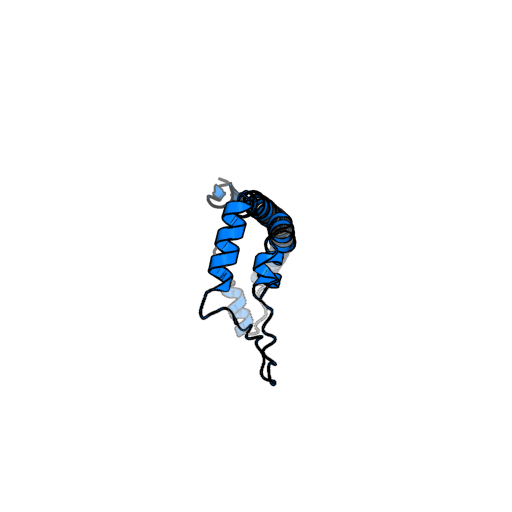-12.366 1.00 50.91 116 TYR A C 1
ATOM 898 O O . TYR A 1 116 ? 34.733 2.554 -12.681 1.00 50.91 116 TYR A O 1
ATOM 906 N N . SER A 1 117 ? 35.693 3.971 -11.200 1.00 47.84 117 SER A N 1
ATOM 907 C CA . SER A 1 117 ? 35.890 3.051 -10.090 1.00 47.84 117 SER A CA 1
ATOM 908 C C . SER A 1 117 ? 34.557 2.824 -9.379 1.00 47.84 117 SER A C 1
ATOM 910 O O . SER A 1 117 ? 33.864 3.755 -8.977 1.00 47.84 117 SER A O 1
ATOM 912 N N . TYR A 1 118 ? 34.164 1.559 -9.235 1.00 45.19 118 TYR A N 1
ATOM 913 C CA . TYR A 1 118 ? 33.042 1.204 -8.375 1.00 45.19 118 TYR A CA 1
ATOM 914 C C . TYR A 1 118 ? 33.555 1.172 -6.933 1.00 45.19 118 TYR A C 1
ATOM 916 O O . TYR A 1 118 ? 34.274 0.248 -6.551 1.00 45.19 118 TYR A O 1
ATOM 924 N N . VAL A 1 119 ? 33.219 2.180 -6.127 1.00 45.38 119 VAL A N 1
ATOM 925 C CA . VAL A 1 119 ? 33.457 2.120 -4.680 1.00 45.38 119 VAL A CA 1
ATOM 926 C C . VAL A 1 119 ? 32.351 1.259 -4.073 1.00 45.38 119 VAL A C 1
ATOM 928 O O . VAL A 1 119 ? 31.298 1.747 -3.672 1.00 45.38 119 VAL A O 1
ATOM 931 N N . GLY A 1 120 ? 32.580 -0.055 -4.053 1.00 43.50 120 GLY A N 1
ATOM 932 C CA . GLY A 1 120 ? 31.761 -0.987 -3.288 1.00 43.50 120 GLY A CA 1
ATOM 933 C C . GLY A 1 120 ? 31.900 -0.662 -1.804 1.00 43.50 120 GLY A C 1
ATOM 934 O O . GLY A 1 120 ? 32.975 -0.813 -1.225 1.00 43.50 120 GLY A O 1
ATOM 935 N N . GLY A 1 121 ? 30.826 -0.165 -1.196 1.00 47.81 121 GLY A N 1
ATOM 936 C CA . GLY A 1 121 ? 30.791 0.142 0.225 1.00 47.81 121 GLY A CA 1
ATOM 937 C C . GLY A 1 121 ? 30.951 -1.125 1.061 1.00 47.81 121 GLY A C 1
ATOM 938 O O . GLY A 1 121 ? 30.051 -1.951 1.113 1.00 47.81 121 GLY A O 1
ATOM 939 N N . THR A 1 122 ? 32.104 -1.282 1.705 1.00 44.56 122 THR A N 1
ATOM 940 C CA . THR A 1 122 ? 32.303 -1.630 3.125 1.00 44.56 122 THR A CA 1
ATOM 941 C C . THR A 1 122 ? 33.793 -1.890 3.352 1.00 44.56 122 THR A C 1
ATOM 943 O O . THR A 1 122 ? 34.516 -2.376 2.489 1.00 44.56 122 THR A O 1
ATOM 946 N N . LYS A 1 123 ? 34.280 -1.446 4.509 1.00 48.94 123 LYS A N 1
ATOM 947 C CA . LYS A 1 123 ? 35.695 -1.327 4.874 1.00 48.94 123 LYS A CA 1
ATOM 948 C C . LYS A 1 123 ? 36.427 -2.681 4.863 1.00 48.94 123 LYS A C 1
ATOM 950 O O . LYS A 1 123 ? 36.488 -3.330 5.896 1.00 48.94 123 LYS A O 1
ATOM 955 N N . MET A 1 124 ? 37.030 -3.067 3.739 1.00 43.31 124 MET A N 1
ATOM 956 C CA . MET A 1 124 ? 38.164 -4.003 3.660 1.00 43.31 124 MET A CA 1
ATOM 957 C C . MET A 1 124 ? 38.725 -3.953 2.229 1.00 43.31 124 MET A C 1
ATOM 959 O O . MET A 1 124 ? 38.068 -4.425 1.313 1.00 43.31 124 MET A O 1
ATOM 963 N N . ARG A 1 125 ? 39.897 -3.324 2.031 1.00 45.31 125 ARG A N 1
ATOM 964 C CA . ARG A 1 125 ? 40.707 -3.295 0.784 1.00 45.31 125 ARG A CA 1
ATOM 965 C C . ARG A 1 125 ? 39.926 -3.608 -0.508 1.00 45.31 125 ARG A C 1
ATOM 967 O O . ARG A 1 125 ? 40.057 -4.689 -1.077 1.00 45.31 125 ARG A O 1
ATOM 974 N N . SER A 1 126 ? 39.134 -2.649 -0.979 1.00 44.31 126 SER A N 1
ATOM 975 C CA . SER A 1 126 ? 38.456 -2.739 -2.270 1.00 44.31 126 SER A CA 1
ATOM 976 C C . SER A 1 126 ? 39.500 -2.736 -3.389 1.00 44.31 126 SER A C 1
ATOM 978 O O . SER A 1 126 ? 40.042 -1.684 -3.732 1.00 44.31 126 SER A O 1
ATOM 980 N N . ALA A 1 127 ? 39.811 -3.908 -3.945 1.00 47.69 127 ALA A N 1
ATOM 981 C CA . ALA A 1 127 ? 40.519 -3.996 -5.213 1.00 47.69 127 ALA A CA 1
ATOM 982 C C . ALA A 1 127 ? 39.680 -3.250 -6.261 1.00 47.69 127 ALA A C 1
ATOM 984 O O . ALA A 1 127 ? 38.536 -3.622 -6.526 1.00 47.69 127 ALA A O 1
ATOM 985 N N . ILE A 1 128 ? 40.219 -2.161 -6.812 1.00 51.06 128 ILE A N 1
ATOM 986 C CA . ILE A 1 128 ? 39.566 -1.408 -7.882 1.00 51.06 128 ILE A CA 1
ATOM 987 C C . ILE A 1 128 ? 39.640 -2.283 -9.132 1.00 51.06 128 ILE A C 1
ATOM 989 O O . ILE A 1 128 ? 40.611 -2.240 -9.884 1.00 51.06 128 ILE A O 1
ATOM 993 N N . ILE A 1 129 ? 38.625 -3.118 -9.346 1.00 51.91 129 ILE A N 1
ATOM 994 C CA . ILE A 1 129 ? 38.453 -3.809 -10.620 1.00 51.91 129 ILE A CA 1
ATOM 995 C C . ILE A 1 129 ? 37.933 -2.754 -11.595 1.00 51.91 129 ILE A C 1
ATOM 997 O O . ILE A 1 129 ? 36.734 -2.475 -11.664 1.00 51.91 129 ILE A O 1
ATOM 1001 N N . SER A 1 130 ? 38.853 -2.110 -12.312 1.00 59.31 130 SER A N 1
ATOM 1002 C CA . SER A 1 130 ? 38.502 -1.239 -13.430 1.00 59.31 130 SER A CA 1
ATOM 1003 C C . SER A 1 130 ? 37.954 -2.119 -14.548 1.00 59.31 130 SER A C 1
ATOM 1005 O O . SER A 1 130 ? 38.707 -2.729 -15.301 1.00 59.31 130 SER A O 1
ATOM 1007 N N . VAL A 1 131 ? 36.628 -2.252 -14.616 1.00 64.19 131 VAL A N 1
ATOM 1008 C CA . VAL A 1 131 ? 35.973 -2.896 -15.756 1.00 64.19 131 VAL A CA 1
ATOM 1009 C C . VAL A 1 131 ? 36.077 -1.929 -16.939 1.00 64.19 131 VAL A C 1
ATOM 1011 O O . VAL A 1 131 ? 35.558 -0.809 -16.819 1.00 64.19 131 VAL A O 1
ATOM 1014 N N . PRO A 1 132 ? 36.711 -2.327 -18.059 1.00 72.12 132 PRO A N 1
ATOM 1015 C CA . PRO A 1 132 ? 36.839 -1.460 -19.223 1.00 72.12 132 PRO A CA 1
ATOM 1016 C C . PRO A 1 132 ? 35.477 -0.940 -19.697 1.00 72.12 132 PRO A C 1
ATOM 1018 O O . PRO A 1 132 ? 34.470 -1.657 -19.632 1.00 72.12 132 PRO A O 1
ATOM 1021 N N . CYS A 1 133 ? 35.427 0.307 -20.177 1.00 73.56 133 CYS A N 1
ATOM 1022 C CA . CYS A 1 133 ? 34.177 0.961 -20.581 1.00 73.56 133 CYS A CA 1
ATOM 1023 C C . CYS A 1 133 ? 33.407 0.163 -21.651 1.00 73.56 133 CYS A C 1
ATOM 1025 O O . CYS A 1 133 ? 32.177 0.130 -21.615 1.00 73.56 133 CYS A O 1
ATOM 1027 N N . GLN A 1 134 ? 34.118 -0.589 -22.499 1.00 74.56 134 GLN A N 1
ATOM 1028 C CA . GLN A 1 134 ? 33.565 -1.485 -23.524 1.00 74.56 134 GLN A CA 1
ATOM 1029 C C . GLN A 1 134 ? 32.549 -2.485 -22.937 1.00 74.56 134 GLN A C 1
ATOM 1031 O O . GLN A 1 134 ? 31.433 -2.645 -23.437 1.00 74.56 134 GLN A O 1
ATOM 1036 N N . TRP A 1 135 ? 32.889 -3.108 -21.803 1.00 76.94 135 TRP A N 1
ATOM 1037 C CA . TRP A 1 135 ? 32.032 -4.094 -21.137 1.00 76.94 135 TRP A CA 1
ATOM 1038 C C . TRP A 1 135 ? 30.845 -3.457 -20.412 1.00 76.94 135 TRP A C 1
ATOM 1040 O O . TRP A 1 135 ? 29.786 -4.081 -20.308 1.00 76.94 135 TRP A O 1
ATOM 1050 N N . LYS A 1 136 ? 30.997 -2.216 -19.931 1.00 80.00 136 LYS A N 1
ATOM 1051 C CA . LYS A 1 136 ? 29.921 -1.452 -19.276 1.00 80.00 136 LYS A CA 1
ATOM 1052 C C . LYS A 1 136 ? 28.848 -1.043 -20.288 1.00 80.00 136 LYS A C 1
ATOM 1054 O O . LYS A 1 136 ? 27.662 -1.249 -20.039 1.00 80.00 136 LYS A O 1
ATOM 1059 N N . LEU A 1 137 ? 29.258 -0.558 -21.461 1.00 83.50 137 LEU A N 1
ATOM 1060 C CA . LEU A 1 137 ? 28.354 -0.157 -22.546 1.00 83.50 137 LEU A CA 1
ATOM 1061 C C . LEU A 1 137 ? 27.511 -1.344 -23.051 1.00 83.50 137 LEU A C 1
ATOM 1063 O O . LEU A 1 137 ? 26.306 -1.217 -23.271 1.00 83.50 137 LEU A O 1
ATOM 1067 N N . GLY A 1 138 ? 28.095 -2.544 -23.103 1.00 84.25 138 GLY A N 1
ATOM 1068 C CA . GLY A 1 138 ? 27.380 -3.777 -23.447 1.00 84.25 138 GLY A CA 1
ATOM 1069 C C . GLY A 1 138 ? 26.324 -4.241 -22.427 1.00 84.25 138 GLY A C 1
ATOM 1070 O O . GLY A 1 138 ? 25.608 -5.213 -22.690 1.00 84.25 138 GLY A O 1
ATOM 1071 N N . LYS A 1 139 ? 26.190 -3.600 -21.256 1.00 85.06 139 LYS A N 1
ATOM 1072 C CA . LYS A 1 139 ? 25.148 -3.927 -20.260 1.00 85.06 139 LYS A CA 1
ATOM 1073 C C . LYS A 1 139 ? 23.850 -3.136 -20.447 1.00 85.06 139 LYS A C 1
ATOM 1075 O O . LYS A 1 139 ? 22.838 -3.551 -19.894 1.00 85.06 139 LYS A O 1
ATOM 1080 N N . VAL A 1 140 ? 23.851 -2.075 -21.258 1.00 85.69 140 VAL A N 1
ATOM 1081 C CA . VAL A 1 140 ? 22.704 -1.160 -21.416 1.00 85.69 140 VAL A CA 1
ATOM 1082 C C . VAL A 1 140 ? 21.516 -1.822 -22.127 1.00 85.69 140 VAL A C 1
ATOM 1084 O O . VAL A 1 140 ? 20.385 -1.775 -21.648 1.00 85.69 140 VAL A O 1
ATOM 1087 N N . SER A 1 141 ? 21.750 -2.462 -23.274 1.00 86.56 141 SER A N 1
ATOM 1088 C CA . SER A 1 141 ? 20.723 -3.207 -24.016 1.00 86.56 141 SER A CA 1
ATOM 1089 C C . SER A 1 141 ? 21.354 -4.264 -24.924 1.00 86.56 141 SER A C 1
ATOM 1091 O O . SER A 1 141 ? 22.568 -4.277 -25.132 1.00 86.56 141 SER A O 1
ATOM 1093 N N . MET A 1 142 ? 20.534 -5.159 -25.484 1.00 87.12 142 MET A N 1
ATOM 1094 C CA . MET A 1 142 ? 21.011 -6.139 -26.466 1.00 87.12 142 MET A CA 1
ATOM 1095 C C . MET A 1 142 ? 21.543 -5.458 -27.736 1.00 87.12 142 MET A C 1
ATOM 1097 O O . MET A 1 142 ? 22.579 -5.876 -28.239 1.00 87.12 142 MET A O 1
ATOM 1101 N N . ASN A 1 143 ? 20.900 -4.373 -28.188 1.00 89.50 143 ASN A N 1
ATOM 1102 C CA . ASN A 1 143 ? 21.356 -3.590 -29.339 1.00 89.50 143 ASN A CA 1
ATOM 1103 C C . ASN A 1 143 ? 22.727 -2.947 -29.075 1.00 89.50 143 ASN A C 1
ATOM 1105 O O . ASN A 1 143 ? 23.641 -3.093 -29.873 1.00 89.50 143 ASN A O 1
ATOM 1109 N N . TRP A 1 144 ? 22.915 -2.326 -27.904 1.00 92.06 144 TRP A N 1
ATOM 1110 C CA . TRP A 1 144 ? 24.211 -1.751 -27.517 1.00 92.06 144 TRP A CA 1
ATOM 1111 C C . TRP A 1 144 ? 25.315 -2.804 -27.472 1.00 92.06 144 TRP A C 1
ATOM 1113 O O . TRP A 1 144 ? 26.415 -2.563 -27.955 1.00 92.06 144 TRP A O 1
ATOM 1123 N N . ARG A 1 145 ? 25.016 -3.986 -26.921 1.00 90.94 145 ARG A N 1
ATOM 1124 C CA . ARG A 1 145 ? 25.963 -5.103 -26.885 1.00 90.94 145 ARG A CA 1
ATOM 1125 C C . ARG A 1 145 ? 26.325 -5.586 -28.281 1.00 90.94 145 ARG A C 1
ATOM 1127 O O . ARG A 1 145 ? 27.501 -5.804 -28.540 1.00 90.94 145 ARG A O 1
ATOM 1134 N N . HIS A 1 146 ? 25.331 -5.753 -29.149 1.00 91.12 146 HIS A N 1
ATOM 1135 C CA . HIS A 1 146 ? 25.558 -6.141 -30.533 1.00 91.12 146 HIS A CA 1
ATOM 1136 C C . HIS A 1 146 ? 26.465 -5.121 -31.226 1.00 91.12 146 HIS A C 1
ATOM 1138 O O . HIS A 1 146 ? 27.543 -5.493 -31.676 1.00 91.12 146 HIS A O 1
ATOM 1144 N N . THR A 1 147 ? 26.102 -3.834 -31.198 1.00 91.38 147 THR A N 1
ATOM 1145 C CA . THR A 1 147 ? 26.893 -2.763 -31.818 1.00 91.38 147 THR A CA 1
ATOM 1146 C C . THR A 1 147 ? 28.314 -2.692 -31.260 1.00 91.38 147 THR A C 1
ATOM 1148 O O . THR A 1 147 ? 29.259 -2.551 -32.029 1.00 91.38 147 THR A O 1
ATOM 1151 N N . ALA A 1 148 ? 28.487 -2.840 -29.943 1.00 89.62 148 ALA A N 1
ATOM 1152 C CA . ALA A 1 148 ? 29.799 -2.842 -29.296 1.00 89.62 148 ALA A CA 1
ATOM 1153 C C . ALA A 1 148 ? 30.685 -3.993 -29.799 1.00 89.62 148 ALA A C 1
ATOM 1155 O O . ALA A 1 148 ? 31.846 -3.776 -30.136 1.00 89.62 148 ALA A O 1
ATOM 1156 N N . LEU A 1 149 ? 30.140 -5.210 -29.897 1.00 88.75 149 LEU A N 1
ATOM 1157 C CA . LEU A 1 149 ? 30.867 -6.377 -30.409 1.00 88.75 149 LEU A CA 1
ATOM 1158 C C . LEU A 1 149 ? 31.180 -6.260 -31.908 1.00 88.75 149 LEU A C 1
ATOM 1160 O O . LEU A 1 149 ? 32.220 -6.737 -32.350 1.00 88.75 149 LEU A O 1
ATOM 1164 N N . THR A 1 150 ? 30.314 -5.604 -32.684 1.00 89.44 150 THR A N 1
ATOM 1165 C CA . THR A 1 150 ? 30.507 -5.396 -34.127 1.00 89.44 150 THR A CA 1
ATOM 1166 C C . THR A 1 150 ? 31.311 -4.145 -34.476 1.00 89.44 150 THR A C 1
ATOM 1168 O O . THR A 1 150 ? 31.462 -3.856 -35.658 1.00 89.44 150 THR A O 1
ATOM 1171 N N . TYR A 1 151 ? 31.802 -3.382 -33.494 1.00 88.94 151 TYR A N 1
ATOM 1172 C CA . TYR A 1 151 ? 32.565 -2.150 -33.713 1.00 88.94 151 TYR A CA 1
ATOM 1173 C C . TYR A 1 151 ? 34.056 -2.377 -33.393 1.00 88.94 151 TYR A C 1
ATOM 1175 O O . TYR A 1 151 ? 34.471 -2.199 -32.248 1.00 88.94 151 TYR A O 1
ATOM 1183 N N . PRO A 1 152 ? 34.909 -2.753 -34.374 1.00 84.31 152 PRO A N 1
ATOM 1184 C CA . PRO A 1 152 ? 36.275 -3.218 -34.102 1.00 84.31 152 PRO A CA 1
ATOM 1185 C C . PRO A 1 152 ? 37.167 -2.166 -33.438 1.00 84.31 152 PRO A C 1
ATOM 1187 O O . PRO A 1 152 ? 38.032 -2.503 -32.632 1.00 84.31 152 PRO A O 1
ATOM 1190 N N . ARG A 1 153 ? 36.919 -0.877 -33.719 1.00 82.50 153 ARG A N 1
ATOM 1191 C CA . ARG A 1 153 ? 37.639 0.254 -33.109 1.00 82.50 153 ARG A CA 1
ATOM 1192 C C . ARG A 1 153 ? 37.550 0.268 -31.582 1.00 82.50 153 ARG A C 1
ATOM 1194 O O . ARG A 1 153 ? 38.458 0.775 -30.940 1.00 82.50 153 ARG A O 1
ATOM 1201 N N . MET A 1 154 ? 36.498 -0.313 -31.006 1.00 79.00 154 MET A N 1
ATOM 1202 C CA . MET A 1 154 ? 36.333 -0.430 -29.557 1.00 79.00 154 MET A CA 1
ATOM 1203 C C . MET A 1 154 ? 37.302 -1.435 -28.907 1.00 79.00 154 MET A C 1
ATOM 1205 O O . MET A 1 154 ? 37.623 -1.299 -27.727 1.00 79.00 154 MET A O 1
ATOM 1209 N N . TRP A 1 155 ? 37.782 -2.416 -29.675 1.00 81.06 155 TRP A N 1
ATOM 1210 C CA . TRP A 1 155 ? 38.615 -3.534 -29.208 1.00 81.06 155 TRP A CA 1
ATOM 1211 C C . TRP A 1 155 ? 40.066 -3.459 -29.693 1.00 81.06 155 TRP A C 1
ATOM 1213 O O . TRP A 1 155 ? 40.844 -4.370 -29.438 1.00 81.06 155 TRP A O 1
ATOM 1223 N N . SER A 1 156 ? 40.413 -2.402 -30.428 1.00 74.69 156 SER A N 1
ATOM 1224 C CA . SER A 1 156 ? 41.733 -2.224 -31.048 1.00 74.69 156 SER A CA 1
ATOM 1225 C C . SER A 1 156 ? 42.680 -1.340 -30.218 1.00 74.69 156 SER A C 1
ATOM 1227 O O . SER A 1 156 ? 43.669 -0.856 -30.764 1.00 74.69 156 SER A O 1
ATOM 1229 N N . MET A 1 157 ? 42.355 -1.086 -28.943 1.00 56.38 157 MET A N 1
ATOM 1230 C CA . MET A 1 157 ? 43.181 -0.320 -27.995 1.00 56.38 157 MET A CA 1
ATOM 1231 C C . MET A 1 157 ? 43.894 -1.230 -27.005 1.00 56.38 157 MET A C 1
ATOM 1233 O O . MET A 1 157 ? 43.235 -2.173 -26.512 1.00 56.38 157 MET A O 1
#